Protein 7T8I (pdb70)

Sequence (127 aa):
AMSLGRLKEARQKAGYTQEAAEKLNIIGNNNLSNYERDYRDPDTDTLLKLSNLYNVSTDYLLGKAMSLGRLKEARQKAGYTQKEAAEKLNIGNNNLSNYERDYRRDPDTDTLLKLLSNLYNVSTDYLLGK

Radius of gyration: 15.21 Å; Cα contacts (8 Å, |Δi|>4): 151; chains: 2; bounding box: 37×39×21 Å

Structure (mmCIF, N/CA/C/O backbone):
data_7T8I
#
_entry.id   7T8I
#
_cell.length_a   54.033
_cell.length_b   48.340
_cell.length_c   64.460
_cell.angle_alpha   90.000
_cell.angle_beta   97.474
_cell.angle_gamma   90.000
#
_symmetry.space_group_name_H-M   'I 1 2 1'
#
loop_
_entity.id
_entity.type
_entity.pdbx_description
1 polymer 'Phage element (ICEBs1)transcriptional regulator (Xre family)'
2 polymer 'Phage element (ICEBs1)transcriptional regulator (Xre family)'
3 water water
#
loop_
_atom_site.group_PDB
_atom_site.id
_atom_site.type_symbol
_atom_site.label_atom_id
_atom_site.label_alt_id
_atom_site.label_comp_id
_atom_site.label_asym_id
_atom_site.label_entity_id
_atom_site.label_seq_id
_atom_site.pdbx_PDB_ins_code
_atom_site.Cartn_x
_atom_site.Cartn_y
_atom_site.Cartn_z
_atom_site.occupancy
_atom_site.B_iso_or_equiv
_atom_site.auth_seq_id
_atom_site.auth_comp_id
_atom_site.auth_asym_id
_atom_site.auth_atom_id
_atom_site.pdbx_PDB_model_num
ATOM 1 N N . ALA A 1 2 ? 15.43215 4.37401 10.81568 1.000 41.88449 0 ALA A N 1
ATOM 2 C CA . ALA A 1 2 ? 16.40595 3.34727 11.28423 1.000 26.44906 0 ALA A CA 1
ATOM 3 C C . ALA A 1 2 ? 15.73974 2.25739 12.14438 1.000 15.45349 0 ALA A C 1
ATOM 4 O O . ALA A 1 2 ? 16.32315 1.18519 12.33851 1.000 16.71633 0 ALA A O 1
ATOM 11 N N . MET A 1 3 ? 14.53982 2.53792 12.67107 1.000 16.33110 1 MET A N 1
ATOM 12 C CA . MET A 1 3 ? 13.65510 1.50826 13.20915 1.000 16.02774 1 MET A CA 1
ATOM 13 C C . MET A 1 3 ? 12.35668 1.45477 12.41146 1.000 11.14691 1 MET A C 1
ATOM 14 O O . MET A 1 3 ? 11.87627 2.46983 11.89058 1.000 11.13063 1 MET A O 1
ATOM 28 N N . SER A 1 4 ? 11.77878 0.26071 12.34519 1.000 11.57208 2 SER A N 1
ATOM 29 C CA . SER A 1 4 ? 10.71142 -0.02672 11.39726 1.000 13.00820 2 SER A CA 1
ATOM 30 C C . SER A 1 4 ? 9.87019 -1.19643 11.90720 1.000 2.86496 2 SER A C 1
ATOM 31 O O . SER A 1 4 ? 10.23219 -1.88312 12.84888 1.000 2.86332 2 SER A O 1
ATOM 39 N N . LEU A 1 5 ? 8.71328 -1.37450 11.26730 1.000 3.57916 3 LEU A N 1
ATOM 40 C CA . LEU A 1 5 ? 7.87859 -2.55579 11.45347 1.000 3.04754 3 LEU A CA 1
ATOM 41 C C . LEU A 1 5 ? 8.62057 -3.83739 11.07352 1.000 3.19389 3 LEU A C 1
ATOM 42 O O . LEU A 1 5 ? 8.54783 -4.84466 11.77460 1.000 3.25336 3 LEU A O 1
ATOM 58 N N . GLY A 1 6 ? 9.32810 -3.81986 9.95045 1.000 5.81460 4 GLY A N 1
ATOM 59 C CA . GLY A 1 6 ? 10.09067 -4.97586 9.52994 1.000 4.22778 4 GLY A CA 1
ATOM 60 C C . GLY A 1 6 ? 10.96580 -5.44281 10.68162 1.000 3.37221 4 GLY A C 1
ATOM 61 O O . GLY A 1 6 ? 11.00487 -6.62301 11.02168 1.000 4.31324 4 GLY A O 1
ATOM 89 N N . ARG A 1 8 ? 10.85628 -4.85982 13.89560 1.000 3.08485 6 ARG A N 1
ATOM 90 C CA . ARG A 1 8 ? 10.18522 -5.43390 15.06268 1.000 6.75997 6 ARG A CA 1
ATOM 91 C C . ARG A 1 8 ? 9.57877 -6.81727 14.78148 1.000 4.32645 6 ARG A C 1
ATOM 92 O O . ARG A 1 8 ? 9.52350 -7.63923 15.66401 1.000 3.30200 6 ARG A O 1
ATOM 113 N N . LEU A 1 9 ? 9.11452 -7.05967 13.56121 1.000 3.37318 7 LEU A N 1
ATOM 114 C CA . LEU A 1 9 ? 8.62353 -8.38396 13.21331 1.000 3.56303 7 LEU A CA 1
ATOM 115 C C . LEU A 1 9 ? 9.74014 -9.39585 13.29356 1.000 3.66375 7 LEU A C 1
ATOM 116 O O . LEU A 1 9 ? 9.54060 -10.50517 13.78804 1.000 3.77569 7 LEU A O 1
ATOM 132 N N . LYS A 1 10 ? 10.91723 -9.02911 12.76554 1.000 3.63865 8 LYS A N 1
ATOM 133 C CA . LYS A 1 10 ? 12.08120 -9.88795 12.87522 1.000 3.72648 8 LYS A CA 1
ATOM 134 C C . LYS A 1 10 ? 12.39372 -10.17836 14.32945 1.000 3.65638 8 LYS A C 1
ATOM 135 O O . LYS A 1 10 ? 12.47423 -11.34169 14.73786 1.000 3.96858 8 LYS A O 1
ATOM 154 N N . GLU A 1 11 ? 12.53692 -9.13073 15.13530 1.000 3.47049 9 GLU A N 1
ATOM 155 C CA . GLU A 1 11 ? 12.90384 -9.34563 16.52769 1.000 4.50466 9 GLU A CA 1
ATOM 156 C C . GLU A 1 11 ? 11.83138 -10.14073 17.26192 1.000 16.56646 9 GLU A C 1
ATOM 157 O O . GLU A 1 11 ? 12.14370 -11.01292 18.08071 1.000 3.52724 9 GLU A O 1
ATOM 169 N N . ALA A 1 12 ? 10.55511 -9.84001 17.00303 1.000 3.51552 10 ALA A N 1
ATOM 170 C CA . ALA A 1 12 ? 9.50141 -10.50340 17.74700 1.000 6.59745 10 ALA A CA 1
ATOM 171 C C . ALA A 1 12 ? 9.47010 -11.97607 17.38880 1.000 3.74601 10 ALA A C 1
ATOM 172 O O . ALA A 1 12 ? 9.31797 -12.82237 18.27114 1.000 9.62102 10 ALA A O 1
ATOM 179 N N . ARG A 1 13 ? 9.71912 -12.29810 16.10821 1.000 6.82546 11 ARG A N 1
ATOM 180 C CA . ARG A 1 13 ? 9.78932 -13.69820 15.66323 1.000 10.40193 11 ARG A CA 1
ATOM 181 C C . ARG A 1 13 ? 10.94689 -14.45648 16.29253 1.000 5.18070 11 ARG A C 1
ATOM 182 O O . ARG A 1 13 ? 10.81056 -15.62248 16.68236 1.000 4.27581 11 ARG A O 1
ATOM 203 N N . GLN A 1 14 ? 12.10996 -13.83430 16.32527 1.000 4.38801 12 GLN A N 1
ATOM 204 C CA . GLN A 1 14 ? 13.23868 -14.45705 16.99474 1.000 10.38366 12 GLN A CA 1
ATOM 205 C C . GLN A 1 14 ? 12.93917 -14.64986 18.46941 1.000 3.98198 12 GLN A C 1
ATOM 206 O O . GLN A 1 14 ? 13.20153 -15.71938 19.02070 1.000 5.49603 12 GLN A O 1
ATOM 220 N N . LYS A 1 15 ? 12.30528 -13.67291 19.10922 1.000 3.81869 13 LYS A N 1
ATOM 221 C CA . LYS A 1 15 ? 11.93646 -13.87427 20.50678 1.000 5.55992 13 LYS A CA 1
ATOM 222 C C . LYS A 1 15 ? 10.98785 -15.06006 20.66640 1.000 9.80011 13 LYS A C 1
ATOM 223 O O . LYS A 1 15 ? 10.99380 -15.71737 21.70365 1.000 4.00257 13 LYS A O 1
ATOM 242 N N . ALA A 1 16 ? 10.11952 -15.30840 19.68661 1.000 5.36383 14 ALA A N 1
ATOM 243 C CA . ALA A 1 16 ? 9.20783 -16.42878 19.82584 1.000 10.24504 14 ALA A CA 1
ATOM 244 C C . ALA A 1 16 ? 9.86953 -17.77785 19.55344 1.000 4.45852 14 ALA A C 1
ATOM 245 O O . ALA A 1 16 ? 9.30417 -18.81242 19.92169 1.000 8.71590 14 ALA A O 1
ATOM 252 N N . GLY A 1 17 ? 11.04616 -17.78566 18.93216 1.000 5.80137 15 GLY A N 1
ATOM 253 C CA . GLY A 1 17 ? 11.76979 -18.98414 18.62342 1.000 4.65528 15 GLY A CA 1
ATOM 254 C C . GLY A 1 17 ? 11.66416 -19.45167 17.19162 1.000 4.82641 15 GLY A C 1
ATOM 255 O O . GLY A 1 17 ? 12.39478 -20.37905 16.82047 1.000 10.52321 15 GLY A O 1
ATOM 259 N N . TYR A 1 18 ? 10.81668 -18.83388 16.36011 1.000 4.99845 16 TYR A N 1
ATOM 260 C CA . TYR A 1 18 ? 10.60740 -19.32164 14.99146 1.000 5.34660 16 TYR A CA 1
ATOM 261 C C . TYR A 1 18 ? 11.70009 -18.86562 14.03044 1.000 4.95579 16 TYR A C 1
ATOM 262 O O . TYR A 1 18 ? 12.14786 -17.72309 14.05959 1.000 4.76019 16 TYR A O 1
ATOM 280 N N . THR A 1 19 ? 12.07828 -19.75901 13.12240 1.000 6.21613 17 THR A N 1
ATOM 281 C CA . THR A 1 19 ? 12.81861 -19.34986 11.94059 1.000 7.56615 17 THR A CA 1
ATOM 282 C C . THR A 1 19 ? 11.88576 -18.65611 10.93860 1.000 8.80045 17 THR A C 1
ATOM 283 O O . THR A 1 19 ? 10.66820 -18.71529 11.04051 1.000 5.19108 17 THR A O 1
ATOM 294 N N . GLN A 1 20 ? 12.47445 -18.02942 9.93372 1.000 5.14922 18 GLN A N 1
ATOM 295 C CA . GLN A 1 20 ? 11.65062 -17.33566 8.94841 1.000 10.23710 18 GLN A CA 1
ATOM 296 C C . GLN A 1 20 ? 10.65827 -18.31660 8.27134 1.000 6.50747 18 GLN A C 1
ATOM 297 O O . GLN A 1 20 ? 9.47645 -18.01414 8.12614 1.000 5.35303 18 GLN A O 1
ATOM 335 N N . GLU A 1 22 ? 9.71847 -21.42762 9.29874 1.000 5.83742 20 GLU A N 1
ATOM 336 C CA . GLU A 1 22 ? 8.83025 -22.05932 10.23245 1.000 5.88914 20 GLU A CA 1
ATOM 337 C C . GLU A 1 22 ? 7.63022 -21.13140 10.36836 1.000 6.45098 20 GLU A C 1
ATOM 338 O O . GLU A 1 22 ? 6.50077 -21.55055 10.19385 1.000 9.43385 20 GLU A O 1
ATOM 350 N N . ALA A 1 23 ? 7.90493 -19.83638 10.58613 1.000 5.48274 21 ALA A N 1
ATOM 351 C CA . ALA A 1 23 ? 6.84047 -18.84561 10.76458 1.000 6.90911 21 ALA A CA 1
ATOM 352 C C . ALA A 1 23 ? 6.00472 -18.67828 9.50031 1.000 11.89752 21 ALA A C 1
ATOM 353 O O . ALA A 1 23 ? 4.76805 -18.60714 9.55541 1.000 10.72814 21 ALA A O 1
ATOM 360 N N . ALA A 1 24 ? 6.66512 -18.59528 8.35432 1.000 5.77508 22 ALA A N 1
ATOM 361 C CA . ALA A 1 24 ? 5.94416 -18.47497 7.09844 1.000 18.70211 22 ALA A CA 1
ATOM 362 C C . ALA A 1 24 ? 4.99009 -19.65501 6.92703 1.000 18.17622 22 ALA A C 1
ATOM 363 O O . ALA A 1 24 ? 3.81677 -19.47880 6.58234 1.000 17.66756 22 ALA A O 1
ATOM 370 N N . GLU A 1 25 ? 5.46930 -20.86425 7.20879 1.000 6.86751 23 GLU A N 1
ATOM 371 C CA . GLU A 1 25 ? 4.65454 -22.06081 7.01373 1.000 12.79810 23 GLU A CA 1
ATOM 372 C C . GLU A 1 25 ? 3.48308 -22.11376 7.98509 1.000 13.70924 23 GLU A C 1
ATOM 373 O O . GLU A 1 25 ? 2.37291 -22.49043 7.60324 1.000 28.54869 23 GLU A O 1
ATOM 385 N N . LYS A 1 26 ? 3.69855 -21.74137 9.24606 1.000 20.62333 24 LYS A N 1
ATOM 386 C CA . LYS A 1 26 ? 2.57673 -21.68787 10.17685 1.000 25.33700 24 LYS A CA 1
ATOM 387 C C . LYS A 1 26 ? 1.46103 -20.76219 9.68949 1.000 23.51437 24 LYS A C 1
ATOM 388 O O . LYS A 1 26 ? 0.27713 -21.03889 9.91345 1.000 20.56091 24 LYS A O 1
ATOM 407 N N . LEU A 1 27 ? 1.81204 -19.64717 9.05225 1.000 23.58323 25 LEU A N 1
ATOM 408 C CA . LEU A 1 27 ? 0.82986 -18.66786 8.61623 1.000 13.71628 25 LEU A CA 1
ATOM 409 C C . LEU A 1 27 ? 0.42339 -18.83697 7.16219 1.000 20.26178 25 LEU A C 1
ATOM 410 O O . LEU A 1 27 ? -0.40935 -18.07332 6.66327 1.000 22.94071 25 LEU A O 1
ATOM 426 N N . ASN A 1 28 ? 0.95214 -19.84644 6.49054 1.000 21.99296 26 ASN A N 1
ATOM 427 C CA . ASN A 1 28 ? 0.65986 -20.11052 5.08348 1.000 31.84946 26 ASN A CA 1
ATOM 428 C C . ASN A 1 28 ? 0.82912 -18.84070 4.25779 1.000 28.87752 26 ASN A C 1
ATOM 429 O O . ASN A 1 28 ? -0.05554 -18.42160 3.51232 1.000 31.38252 26 ASN A O 1
ATOM 440 N N . ILE A 1 29 ? 1.97493 -18.20538 4.43366 1.000 14.10763 27 ILE A N 1
ATOM 441 C CA A ILE A 1 29 ? 2.43456 -17.13753 3.56113 0.340 22.50705 27 ILE A CA 1
ATOM 442 C CA B ILE A 1 29 ? 2.41664 -17.15787 3.53368 0.660 22.54442 27 ILE A CA 1
ATOM 443 C C . ILE A 1 29 ? 3.78713 -17.56209 3.02366 1.000 19.11857 27 ILE A C 1
ATOM 444 O O . ILE A 1 29 ? 4.49333 -18.35884 3.64740 1.000 26.49017 27 ILE A O 1
ATOM 475 N N . GLY A 1 30 ? 4.13151 -17.06215 1.84921 1.000 28.13045 28 GLY A N 1
ATOM 476 C CA . GLY A 1 30 ? 5.39271 -17.44985 1.25649 1.000 26.32551 28 GLY A CA 1
ATOM 477 C C . GLY A 1 30 ? 6.56410 -16.97267 2.09091 1.000 30.89906 28 GLY A C 1
ATOM 478 O O . GLY A 1 30 ? 6.50853 -15.94468 2.77351 1.000 19.58590 28 GLY A O 1
ATOM 482 N N . ASN A 1 31 ? 7.64002 -17.74923 2.03986 1.000 33.82371 29 ASN A N 1
ATOM 483 C CA . ASN A 1 31 ? 8.83602 -17.39967 2.78920 1.000 29.54469 29 ASN A CA 1
ATOM 484 C C . ASN A 1 31 ? 9.40181 -16.07931 2.28137 1.000 22.04487 29 ASN A C 1
ATOM 485 O O . ASN A 1 31 ? 9.95556 -15.28444 3.05276 1.000 12.14383 29 ASN A O 1
ATOM 496 N N . ASN A 1 32 ? 9.30839 -15.86724 0.96332 1.000 25.38850 30 ASN A N 1
ATOM 497 C CA . ASN A 1 32 ? 9.72964 -14.62871 0.32518 1.000 14.21455 30 ASN A CA 1
ATOM 498 C C . ASN A 1 32 ? 8.86603 -13.46506 0.77017 1.000 13.63139 30 ASN A C 1
ATOM 499 O O . ASN A 1 32 ? 9.35637 -12.34372 0.93917 1.000 20.59301 30 ASN A O 1
ATOM 510 N N . ASN A 1 33 ? 7.57564 -13.71666 0.97171 1.000 14.80879 31 ASN A N 1
ATOM 511 C CA . ASN A 1 33 ? 6.67311 -12.66523 1.42854 1.000 12.88986 31 ASN A CA 1
ATOM 512 C C . ASN A 1 33 ? 7.03601 -12.20326 2.82975 1.000 4.98612 31 ASN A C 1
ATOM 513 O O . ASN A 1 33 ? 7.07234 -10.99806 3.10897 1.000 6.64876 31 ASN A O 1
ATOM 524 N N . LEU A 1 34 ? 7.30177 -13.14817 3.73921 1.000 5.03240 32 LEU A N 1
ATOM 525 C CA . LEU A 1 34 ? 7.68314 -12.76739 5.10030 1.000 4.83571 32 LEU A CA 1
ATOM 526 C C . LEU A 1 34 ? 9.02441 -12.05294 5.11450 1.000 4.71197 32 LEU A C 1
ATOM 527 O O . LEU A 1 34 ? 9.22250 -11.08360 5.87305 1.000 4.49948 32 LEU A O 1
ATOM 543 N N . SER A 1 35 ? 9.97408 -12.53582 4.30339 1.000 4.85441 33 SER A N 1
ATOM 544 C CA . SER A 1 35 ? 11.24732 -11.83179 4.18385 1.000 5.73682 33 SER A CA 1
ATOM 545 C C . SER A 1 35 ? 11.04781 -10.41130 3.67639 1.000 4.61178 33 SER A C 1
ATOM 546 O O . SER A 1 35 ? 11.68191 -9.49499 4.17507 1.000 4.43710 33 SER A O 1
ATOM 554 N N . ASN A 1 36 ? 10.18247 -10.21728 2.67449 1.000 4.69075 34 ASN A N 1
ATOM 555 C CA . ASN A 1 36 ? 9.88838 -8.87551 2.18152 1.000 6.09555 34 ASN A CA 1
ATOM 556 C C . ASN A 1 36 ? 9.28862 -7.99149 3.27406 1.000 4.33596 34 ASN A C 1
ATOM 557 O O . ASN A 1 36 ? 9.69804 -6.83005 3.42993 1.000 4.17294 34 ASN A O 1
ATOM 568 N N . TYR A 1 37 ? 8.38864 -8.53115 4.10718 1.000 4.33005 35 TYR A N 1
ATOM 569 C CA . TYR A 1 37 ? 7.88546 -7.70547 5.22156 1.000 4.12380 35 TYR A CA 1
ATOM 570 C C . TYR A 1 37 ? 9.00663 -7.35194 6.19891 1.000 7.29860 35 TYR A C 1
ATOM 571 O O . TYR A 1 37 ? 9.18286 -6.18225 6.56462 1.000 6.74316 35 TYR A O 1
ATOM 589 N N . GLU A 1 38 ? 9.77951 -8.35304 6.64915 1.000 4.05898 36 GLU A N 1
ATOM 590 C CA . GLU A 1 38 ? 10.78603 -8.04995 7.65496 1.000 4.50840 36 GLU A CA 1
ATOM 591 C C . GLU A 1 38 ? 11.78247 -7.00609 7.12386 1.000 9.59350 36 GLU A C 1
ATOM 592 O O . GLU A 1 38 ? 12.26084 -6.16474 7.88673 1.000 9.21479 36 GLU A O 1
ATOM 604 N N . ARG A 1 39 ? 11.98509 -6.95080 5.80878 1.000 8.90373 37 ARG A N 1
ATOM 605 C CA . ARG A 1 39 ? 12.95719 -6.05363 5.18160 1.000 5.69448 37 ARG A CA 1
ATOM 606 C C . ARG A 1 39 ? 12.36179 -4.70022 4.77975 1.000 5.33973 37 ARG A C 1
ATOM 607 O O . ARG A 1 39 ? 13.06702 -3.85021 4.21169 1.000 5.98481 37 ARG A O 1
ATOM 628 N N . ASP A 1 40 ? 11.09892 -4.48615 5.08239 1.000 3.73980 38 ASP A N 1
ATOM 629 C CA . ASP A 1 40 ? 10.38282 -3.25592 4.76779 1.000 3.63524 38 ASP A CA 1
ATOM 630 C C . ASP A 1 40 ? 10.27377 -3.06073 3.26184 1.000 8.01140 38 ASP A C 1
ATOM 631 O O . ASP A 1 40 ? 10.17124 -1.93090 2.78791 1.000 9.58671 38 ASP A O 1
ATOM 640 N N . TYR A 1 41 ? 10.27379 -4.15228 2.49876 1.000 3.95153 39 TYR A N 1
ATOM 641 C CA . TYR A 1 41 ? 10.03401 -4.02821 1.05477 1.000 10.52710 39 TYR A CA 1
ATOM 642 C C . TYR A 1 41 ? 8.54223 -3.99410 0.72974 1.000 4.53383 39 TYR A C 1
ATOM 643 O O . TYR A 1 41 ? 8.13247 -3.38482 -0.26573 1.000 4.14939 39 TYR A O 1
ATOM 661 N N . ARG A 1 42 ? 7.72054 -4.61197 1.57443 1.000 7.81525 40 ARG A N 1
ATOM 662 C CA . ARG A 1 42 ? 6.28076 -4.64842 1.39899 1.000 6.44053 40 ARG A CA 1
ATOM 663 C C . ARG A 1 42 ? 5.59037 -4.51178 2.75305 1.000 5.79347 40 ARG A C 1
ATOM 664 O O . ARG A 1 42 ? 6.03255 -5.09689 3.74501 1.000 10.68465 40 ARG A O 1
ATOM 685 N N . ASP A 1 43 ? 4.50255 -3.73153 2.76059 1.000 4.59665 41 ASP A N 1
ATOM 686 C CA . ASP A 1 43 ? 3.63961 -3.48124 3.93187 1.000 19.74871 41 ASP A CA 1
ATOM 687 C C . ASP A 1 43 ? 2.66373 -4.63202 4.13363 1.000 6.58247 41 ASP A C 1
ATOM 688 O O . ASP A 1 43 ? 1.85970 -4.90105 3.23096 1.000 9.85785 41 ASP A O 1
ATOM 697 N N . PRO A 1 44 ? 2.67095 -5.31575 5.28019 1.000 7.28454 42 PRO A N 1
ATOM 698 C CA . PRO A 1 44 ? 1.64814 -6.36008 5.52553 1.000 9.13431 42 PRO A CA 1
ATOM 699 C C . PRO A 1 44 ? 0.22680 -5.81226 5.49576 1.000 10.40414 42 PRO A C 1
ATOM 700 O O . PRO A 1 44 ? -0.05693 -4.73793 6.03143 1.000 4.88348 42 PRO A O 1
ATOM 711 N N . ASP A 1 45 ? -0.68947 -6.56732 4.89747 1.000 5.62749 43 ASP A N 1
ATOM 712 C CA . ASP A 1 45 ? -2.06898 -6.13243 5.03248 1.000 6.38091 43 ASP A CA 1
ATOM 713 C C . ASP A 1 4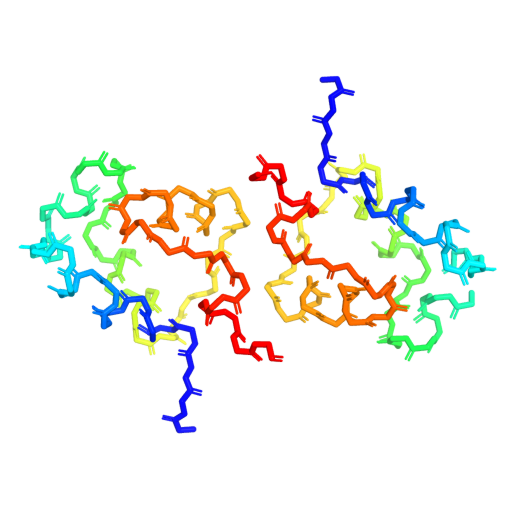5 ? -2.50352 -6.38097 6.47197 1.000 5.87439 43 ASP A C 1
ATOM 714 O O . ASP A 1 45 ? -1.91859 -7.21090 7.17560 1.000 6.78120 43 ASP A O 1
ATOM 723 N N . THR A 1 46 ? -3.53266 -5.63979 6.91219 1.000 4.41601 44 THR A N 1
ATOM 724 C CA . THR A 1 46 ? -3.85727 -5.59560 8.33064 1.000 5.60809 44 THR A CA 1
ATOM 725 C C . THR A 1 46 ? -4.17314 -6.98524 8.87721 1.000 4.12956 44 THR A C 1
ATOM 726 O O . THR A 1 46 ? -3.86557 -7.25860 10.03863 1.000 4.07551 44 THR A O 1
ATOM 737 N N . ASP A 1 47 ? -4.72328 -7.87053 8.02869 1.000 4.33183 45 ASP A N 1
ATOM 738 C CA . ASP A 1 47 ? -5.01803 -9.27553 8.37539 1.000 7.57298 45 ASP A CA 1
ATOM 739 C C . ASP A 1 47 ? -3.75778 -10.05576 8.73167 1.000 8.45589 45 ASP A C 1
ATOM 740 O O . ASP A 1 47 ? -3.69400 -10.76440 9.75902 1.000 4.56524 45 ASP A O 1
ATOM 749 N N . THR A 1 48 ? -2.75455 -9.95396 7.85001 1.000 4.99056 46 THR A N 1
ATOM 750 C CA . THR A 1 48 ? -1.46757 -10.59086 8.06171 1.000 4.54581 46 THR A CA 1
ATOM 751 C C . THR A 1 48 ? -0.77733 -10.01304 9.30129 1.000 4.34370 46 THR A C 1
ATOM 752 O O . THR A 1 48 ? -0.19888 -10.75928 10.08875 1.000 6.24335 46 THR A O 1
ATOM 763 N N . LEU A 1 49 ? -0.86275 -8.69198 9.50286 1.000 5.84398 47 LEU A N 1
ATOM 764 C CA . LEU A 1 49 ? -0.26726 -8.03482 10.66587 1.000 3.96295 47 LEU A CA 1
ATOM 765 C C . LEU A 1 49 ? -0.82220 -8.58795 11.96510 1.000 6.46880 47 LEU A C 1
ATOM 766 O O . LEU A 1 49 ? -0.07449 -8.80437 12.93281 1.000 8.29912 47 LEU A O 1
ATOM 782 N N . LEU A 1 50 ? -2.15468 -8.75542 12.03542 1.000 6.58810 48 LEU A N 1
ATOM 783 C CA . LEU A 1 50 ? -2.75604 -9.35763 13.22811 1.000 4.10910 48 LEU A CA 1
ATOM 784 C C . LEU A 1 50 ? -2.34061 -10.82464 13.41516 1.000 4.27877 48 LEU A C 1
ATOM 785 O O . LEU A 1 50 ? -2.08020 -11.26774 14.54316 1.000 4.26646 48 LEU A O 1
ATOM 801 N N . LYS A 1 51 ? -2.31395 -11.60719 12.33933 1.000 4.45113 49 LYS A N 1
ATOM 802 C CA . LYS A 1 51 ? -1.88181 -13.00502 12.45710 1.000 4.71907 49 LYS A CA 1
ATOM 803 C C . LYS A 1 51 ? -0.45116 -13.10981 12.97511 1.000 5.01260 49 LYS A C 1
ATOM 804 O O . LYS A 1 51 ? -0.14313 -13.93253 13.85217 1.000 4.59373 49 LYS A O 1
ATOM 823 N N . LEU A 1 52 ? 0.45144 -12.28548 12.44228 1.000 5.32751 50 LEU A N 1
ATOM 824 C CA . LEU A 1 52 ? 1.83100 -12.34731 12.91739 1.000 4.73372 50 LEU A CA 1
ATOM 825 C C . LEU A 1 52 ? 1.92401 -11.89139 14.36751 1.000 4.58609 50 LEU A C 1
ATOM 826 O O . LEU A 1 52 ? 2.64058 -12.49759 15.17936 1.000 9.55372 50 LEU A O 1
ATOM 842 N N . SER A 1 53 ? 1.20106 -10.83780 14.73658 1.000 4.43040 51 SER A N 1
ATOM 843 C CA . SER A 1 53 ? 1.24596 -10.42952 16.14293 1.000 7.66891 51 SER A CA 1
ATOM 844 C C . SER A 1 53 ? 0.74044 -11.56572 17.02862 1.000 4.03383 51 SER A C 1
ATOM 845 O O . SER A 1 53 ? 1.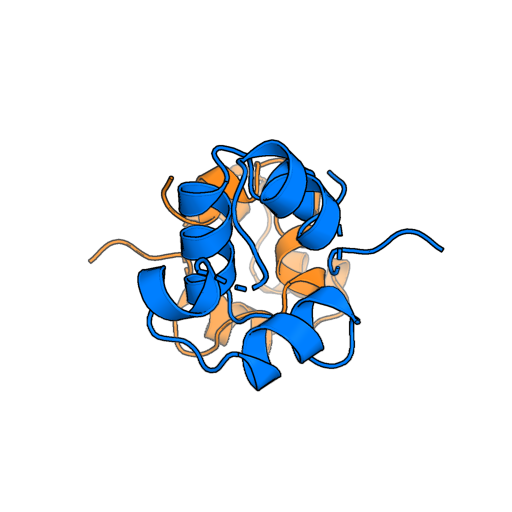19840 -11.75213 18.15896 1.000 3.98430 51 SER A O 1
ATOM 853 N N . ASN A 1 54 ? -0.24305 -12.30846 16.54317 1.000 4.25150 52 ASN A N 1
ATOM 854 C CA . ASN A 1 54 ? -0.72835 -13.47667 17.27613 1.000 8.41822 52 ASN A CA 1
ATOM 855 C C . ASN A 1 54 ? 0.34849 -14.54958 17.36941 1.000 5.90467 52 ASN A C 1
ATOM 856 O O . ASN A 1 54 ? 0.54424 -15.15182 18.42787 1.000 4.50404 52 ASN A O 1
ATOM 867 N N . LEU A 1 55 ? 1.09214 -14.77206 16.28109 1.000 13.72552 53 LEU A N 1
ATOM 868 C CA . LEU A 1 55 ? 2.05734 -15.87449 16.28950 1.000 4.64590 53 LEU A CA 1
ATOM 869 C C . LEU A 1 55 ? 3.22954 -15.57158 17.18357 1.000 6.24602 53 LEU A C 1
ATOM 870 O O . LEU A 1 55 ? 3.83416 -16.49845 17.72934 1.000 6.93228 53 LEU A O 1
ATOM 886 N N . TYR A 1 56 ? 3.60327 -14.30239 17.30506 1.000 6.99225 54 TYR A N 1
ATOM 887 C CA . TYR A 1 56 ? 4.72087 -13.91973 18.15665 1.000 4.73555 54 TYR A CA 1
ATOM 888 C C . TYR A 1 56 ? 4.34138 -13.51568 19.56791 1.000 10.98045 54 TYR A C 1
ATOM 889 O O . TYR A 1 56 ? 5.24421 -13.26480 20.37413 1.000 10.92350 54 TYR A O 1
ATOM 907 N N . ASN A 1 57 ? 3.05806 -13.45798 19.90075 1.000 4.05689 55 ASN A N 1
ATOM 908 C CA . ASN A 1 57 ? 2.62537 -13.05431 21.23287 1.000 3.96748 55 ASN A CA 1
ATOM 909 C C . ASN A 1 57 ? 2.93867 -11.59188 21.57250 1.000 5.99586 55 ASN A C 1
ATOM 910 O O . ASN A 1 57 ? 3.27856 -11.28418 22.71322 1.000 4.10842 55 ASN A O 1
ATOM 921 N N . VAL A 1 58 ? 2.80041 -10.67505 20.60395 1.000 10.64306 56 VAL A N 1
ATOM 922 C CA . VAL A 1 58 ? 3.06849 -9.25839 20.81011 1.000 3.45853 56 VAL A CA 1
ATOM 923 C C . VAL A 1 58 ? 1.87515 -8.44242 20.33047 1.000 3.43182 56 VAL A C 1
ATOM 924 O O . VAL A 1 58 ? 1.07854 -8.87941 19.50111 1.000 6.67010 56 VAL A O 1
ATOM 937 N N . SER A 1 59 ? 1.82476 -7.20617 20.79400 1.000 3.46542 57 SER A N 1
ATOM 938 C CA . SER A 1 59 ? 0.78399 -6.26134 20.41206 1.000 10.23437 57 SER A CA 1
ATOM 939 C C . SER A 1 59 ? 1.04830 -5.64374 19.04214 1.000 3.19151 57 SER A C 1
ATOM 940 O O . SER A 1 59 ? 2.18743 -5.39879 18.64862 1.000 3.12757 57 SER A O 1
ATOM 948 N N . THR A 1 60 ? -0.01575 -5.40078 18.29850 1.000 3.24379 58 THR A N 1
ATOM 949 C CA . THR A 1 60 ? 0.17443 -4.74009 16.99922 1.000 5.11153 58 THR A CA 1
ATOM 950 C C . THR A 1 60 ? 0.67571 -3.30301 17.18717 1.000 5.36346 58 THR A C 1
ATOM 951 O O . THR A 1 60 ? 1.52265 -2.82182 16.42142 1.000 2.97583 58 THR A O 1
ATOM 962 N N . ASP A 1 61 ? 0.20803 -2.65785 18.26061 1.000 8.27793 59 ASP A N 1
ATOM 963 C CA . ASP A 1 61 ? 0.78367 -1.41399 18.76924 1.000 11.29730 59 ASP A CA 1
ATOM 964 C C . ASP A 1 61 ? 2.29248 -1.48797 18.92554 1.000 2.71704 59 ASP A C 1
ATOM 965 O O . ASP A 1 61 ? 2.98865 -0.51817 18.63595 1.000 3.73798 59 ASP A O 1
ATOM 974 N N . TYR A 1 62 ? 2.80576 -2.61804 19.43105 1.000 9.69508 60 TYR A N 1
ATOM 975 C CA . TYR A 1 62 ? 4.24782 -2.77996 19.57554 1.000 2.74095 60 TYR A CA 1
ATOM 976 C C . TYR A 1 62 ? 4.91067 -2.78798 18.21496 1.000 2.77224 60 TYR A C 1
ATOM 977 O O . TYR A 1 62 ? 5.86127 -2.03711 17.94832 1.000 2.68334 60 TYR A O 1
ATOM 995 N N . LEU A 1 63 ? 4.41721 -3.64077 17.32718 1.000 3.58837 61 LEU A N 1
ATOM 996 C CA . LEU A 1 63 ? 5.07357 -3.76450 16.04589 1.000 2.96381 61 LEU A CA 1
ATOM 997 C C . LEU A 1 63 ? 5.04444 -2.43960 15.31092 1.000 3.07488 61 LEU A C 1
ATOM 998 O O . LEU A 1 63 ? 5.93255 -2.14913 14.51108 1.000 8.25922 61 LEU A O 1
ATOM 1014 N N . LEU A 1 64 ? 4.02231 -1.64757 15.54486 1.000 9.70409 62 LEU A N 1
ATOM 1015 C CA . LEU A 1 64 ? 3.85327 -0.42121 14.79099 1.000 2.74017 62 LEU A CA 1
ATOM 1016 C C . LEU A 1 64 ? 4.67397 0.72260 15.33948 1.000 6.70459 62 LEU A C 1
ATOM 1017 O O . LEU A 1 64 ? 4.82545 1.73698 14.64466 1.000 3.08870 62 LEU A O 1
ATOM 1033 N N . GLY A 1 65 ? 5.20838 0.58156 16.54638 1.000 3.60159 63 GLY A N 1
ATOM 1034 C CA . GLY A 1 65 ? 5.91373 1.68354 17.16087 1.000 4.89341 63 GLY A CA 1
ATOM 1035 C C . GLY A 1 65 ? 4.99827 2.67192 17.84524 1.000 8.43530 63 GLY A C 1
ATOM 1036 O O . GLY A 1 65 ? 5.19448 3.88825 17.73120 1.000 7.17712 63 GLY A O 1
ATOM 1040 N N . LYS A 1 66 ? 3.96149 2.16782 18.50894 1.000 14.76829 64 LYS A N 1
ATOM 1041 C CA . LYS A 1 66 ? 3.16820 2.94826 19.42752 1.000 22.02821 64 LYS A CA 1
ATOM 1042 C C . LYS A 1 66 ? 3.77028 2.70513 20.80832 1.000 23.58259 64 LYS A C 1
ATOM 1043 O O . LYS A 1 66 ? 4.73894 1.92896 20.94157 1.000 23.75902 64 LYS A O 1
ATOM 1062 N N . ALA B 2 2 ? -19.47829 -9.57630 10.66605 1.000 48.37971 0 ALA B N 1
ATOM 1063 C CA . ALA B 2 2 ? -20.46013 -8.54134 11.09673 1.000 20.67769 0 ALA B CA 1
ATOM 1064 C C . ALA B 2 2 ? -19.82598 -7.46515 11.99092 1.000 12.69509 0 ALA B C 1
ATOM 1065 O O . ALA B 2 2 ? -20.40260 -6.40605 12.15256 1.000 14.95076 0 ALA B O 1
ATOM 1072 N N . MET B 2 3 ? -18.66566 -7.73169 12.58903 1.000 8.48522 1 MET B N 1
ATOM 1073 C CA . MET B 2 3 ? -17.83716 -6.67707 13.15930 1.000 11.17092 1 MET B CA 1
ATOM 1074 C C . MET B 2 3 ? -16.53589 -6.61348 12.36776 1.000 7.52181 1 MET B C 1
ATOM 1075 O O . MET B 2 3 ? -16.11012 -7.60685 11.76369 1.000 5.77369 1 MET B O 1
ATOM 1089 N N . SER B 2 4 ? -15.94793 -5.41721 12.29980 1.000 9.95709 2 SER B N 1
ATOM 1090 C CA . SER B 2 4 ? -14.87592 -5.18487 11.33717 1.000 13.18860 2 SER B CA 1
ATOM 1091 C C . SER B 2 4 ? -14.02871 -4.00475 11.79085 1.000 4.72058 2 SER B C 1
ATOM 1092 O O . SER B 2 4 ? -14.43286 -3.22312 12.64191 1.000 4.80179 2 SER B O 1
ATOM 1100 N N . LEU B 2 5 ? -12.85046 -3.86962 11.16186 1.000 4.73714 3 LEU B N 1
ATOM 1101 C CA . LEU B 2 5 ? -12.00161 -2.71205 11.39981 1.000 4.85946 3 LEU B CA 1
ATOM 1102 C C . LEU B 2 5 ? -12.72662 -1.41390 11.06067 1.000 4.97435 3 LEU B C 1
ATOM 1103 O O . LEU B 2 5 ? -12.65732 -0.45065 11.81690 1.000 5.07833 3 LEU B O 1
ATOM 1119 N N . GLY B 2 6 ? -13.40760 -1.36792 9.91449 1.000 4.96020 4 GLY B N 1
ATOM 1120 C CA . GLY B 2 6 ? -14.17781 -0.21336 9.50210 1.000 5.06414 4 GLY B CA 1
ATOM 1121 C C . GLY B 2 6 ? -15.18571 0.27120 10.53017 1.000 6.38743 4 GLY B C 1
ATOM 1122 O O . GLY B 2 6 ? -15.38715 1.47908 10.74302 1.000 5.24081 4 GLY B O 1
ATOM 1150 N N . ARG B 2 8 ? -15.09470 -0.37803 13.84020 1.000 5.08943 6 ARG B N 1
ATOM 1151 C CA . ARG B 2 8 ? -14.41170 0.16322 14.99199 1.000 5.16122 6 ARG B CA 1
ATOM 1152 C C . ARG B 2 8 ? -13.78230 1.53016 14.63394 1.000 8.12824 6 ARG B C 1
ATOM 1153 O O . ARG B 2 8 ? -13.68205 2.37802 15.49221 1.000 5.39673 6 ARG B O 1
ATOM 1174 N N . LEU B 2 9 ? -13.34832 1.75142 13.39138 1.000 5.31142 7 LEU B N 1
ATOM 1175 C CA . LEU B 2 9 ? -12.83562 3.07517 13.04739 1.000 5.44909 7 LEU B CA 1
ATOM 1176 C C . LEU B 2 9 ? -13.94771 4.10512 13.13257 1.000 5.54962 7 LEU B C 1
ATOM 1177 O O . LEU B 2 9 ? -13.79235 5.15022 13.76627 1.000 5.66885 7 LEU B O 1
ATOM 1193 N N . LYS B 2 10 ? -15.10639 3.80007 12.54556 1.000 7.51625 8 LYS B N 1
ATOM 1194 C CA . LYS B 2 10 ? -16.25324 4.68971 12.72607 1.000 13.03852 8 LYS B CA 1
ATOM 1195 C C . LYS B 2 10 ? -16.52498 4.93163 14.20878 1.000 5.63732 8 LYS B C 1
ATOM 1196 O O . LYS B 2 10 ? -16.57856 6.07488 14.66521 1.000 9.82285 8 LYS B O 1
ATOM 1215 N N . GLU B 2 11 ? -16.67044 3.86528 14.98021 1.000 5.53234 9 GLU B N 1
ATOM 1216 C CA . GLU B 2 11 ? -17.05304 4.01816 16.38100 1.000 12.23263 9 GLU B CA 1
ATOM 1217 C C . GLU B 2 11 ? -16.00305 4.80753 17.17522 1.000 14.65955 9 GLU B C 1
ATOM 1218 O O . GLU B 2 11 ? -16.35635 5.65027 18.01529 1.000 5.76019 9 GLU B O 1
ATOM 1230 N N . ALA B 2 12 ? -14.71201 4.56140 16.91943 1.000 5.63569 10 ALA B N 1
ATOM 1231 C CA . ALA B 2 12 ? -13.66148 5.26330 17.63342 1.000 5.72420 10 ALA B CA 1
ATOM 1232 C C . ALA B 2 12 ? -13.66338 6.74555 17.27406 1.000 8.30681 10 ALA B C 1
ATOM 1233 O O . ALA B 2 12 ? -13.52453 7.59690 18.15672 1.000 5.98395 10 ALA B O 1
ATOM 1240 N N . ARG B 2 13 ? -13.88372 7.07220 15.97929 1.000 15.28101 11 ARG B N 1
ATOM 1241 C CA . ARG B 2 13 ? -13.99170 8.46969 15.53096 1.000 6.48040 11 ARG B CA 1
ATOM 1242 C C . ARG B 2 13 ? -15.16668 9.16713 16.18516 1.000 6.12992 11 ARG B C 1
ATOM 1243 O O . ARG B 2 13 ? -15.05848 10.31874 16.60636 1.000 6.26577 11 ARG B O 1
ATOM 1264 N N . GLN B 2 14 ? -16.30163 8.47540 16.26948 1.000 6.05001 12 GLN B N 1
ATOM 1265 C CA . GLN B 2 14 ? -17.46015 9.03963 16.93892 1.000 6.12024 12 GLN B CA 1
ATOM 1266 C C . GLN B 2 14 ? -17.14928 9.27339 18.39808 1.000 6.16387 12 GLN B C 1
ATOM 1267 O O . GLN B 2 14 ? -17.40334 10.35980 18.91092 1.000 9.54956 12 GLN B O 1
ATOM 1281 N N . LYS B 2 15 ? -16.46472 8.34031 19.05004 1.000 6.06732 13 LYS B N 1
ATOM 1282 C CA . LYS B 2 15 ? -16.09775 8.59008 20.44130 1.000 6.11260 13 LYS B CA 1
ATOM 1283 C C . LYS B 2 15 ? -15.20013 9.80770 20.57557 1.000 7.22770 13 LYS B C 1
ATOM 1284 O O . LYS B 2 15 ? -15.32941 10.55511 21.54304 1.000 6.34841 13 LYS B O 1
ATOM 1303 N N . ALA B 2 16 ? -14.28008 10.03087 19.61333 1.000 13.44326 14 ALA B N 1
ATOM 1304 C CA . ALA B 2 16 ? -13.35036 11.16300 19.71133 1.000 15.92251 14 ALA B CA 1
ATOM 1305 C C . ALA B 2 16 ? -14.01302 12.50430 19.38846 1.000 11.98338 14 ALA B C 1
ATOM 1306 O O . ALA B 2 16 ? -13.44861 13.55827 19.69285 1.000 10.19159 14 ALA B O 1
ATOM 1313 N N . GLY B 2 17 ? -15.18382 12.48644 18.77421 1.000 15.45041 15 GLY B N 1
ATOM 1314 C CA . GLY B 2 17 ? -15.93526 13.67623 18.51422 1.000 6.67649 15 GLY B CA 1
ATOM 1315 C C . GLY B 2 17 ? -15.88218 14.17119 17.10239 1.000 9.48793 15 GLY B C 1
ATOM 1316 O O . GLY B 2 17 ? -16.62972 15.11208 16.78284 1.000 11.22097 15 GLY B O 1
ATOM 1320 N N . TYR B 2 18 ? -15.05194 13.57171 16.24344 1.000 6.64237 16 TYR B N 1
ATOM 1321 C CA . TYR B 2 18 ? -14.88464 14.06742 14.88100 1.000 7.80047 16 TYR B CA 1
ATOM 1322 C C . TYR B 2 18 ? -15.98991 13.59373 13.96232 1.000 6.62048 16 TYR B C 1
ATOM 1323 O O . TYR B 2 18 ? -16.39443 12.43943 14.02201 1.000 6.48275 16 TYR B O 1
ATOM 1341 N N . THR B 2 19 ? -16.39966 14.48672 13.04133 1.000 13.10542 17 THR B N 1
ATOM 1342 C CA . THR B 2 19 ? -17.06865 14.09665 11.81600 1.000 6.65944 17 THR B CA 1
ATOM 1343 C C . THR B 2 19 ? -16.06794 13.46183 10.86075 1.000 8.16501 17 THR B C 1
ATOM 1344 O O . THR B 2 19 ? -14.85030 13.54195 11.05567 1.000 6.59277 17 THR B O 1
ATOM 1355 N N . GLN B 2 20 ? -16.59527 12.84299 9.79927 1.000 6.49174 18 GLN B N 1
ATOM 1356 C CA . GLN B 2 20 ? -15.72272 12.18624 8.83245 1.000 9.34656 18 GLN B CA 1
ATOM 1357 C C . GLN B 2 20 ? -14.77316 13.18519 8.19186 1.000 7.03542 18 GLN B C 1
ATOM 1358 O O . GLN B 2 20 ? -13.56102 12.97021 8.13070 1.000 7.06969 18 GLN B O 1
ATOM 1372 N N . LYS B 2 21 ? -15.31323 14.28387 7.69585 1.000 10.32248 19 LYS B N 1
ATOM 1373 C CA . LYS B 2 21 ? -14.48432 15.24652 6.98766 1.000 19.12260 19 LYS B CA 1
ATOM 1374 C C . LYS B 2 21 ? -13.54369 15.93814 7.95630 1.000 12.69636 19 LYS B C 1
ATOM 1375 O O . LYS B 2 21 ? -12.40979 16.27623 7.59247 1.000 9.75639 19 LYS B O 1
ATOM 1394 N N . GLU B 2 22 ? -13.96452 16.08792 9.20945 1.000 8.95531 20 GLU B N 1
ATOM 1395 C CA . GLU B 2 22 ? -13.07641 16.66106 10.20298 1.000 6.97946 20 GLU B CA 1
ATOM 1396 C C . GLU B 2 22 ? -11.85528 15.76794 10.37830 1.000 8.60561 20 GLU B C 1
ATOM 1397 O O . GLU B 2 22 ? -10.71275 16.24176 10.35744 1.000 10.17002 20 GLU B O 1
ATOM 1409 N N . ALA B 2 23 ? -12.08564 14.45603 10.50441 1.000 8.38620 21 ALA B N 1
ATOM 1410 C CA . ALA B 2 23 ? -10.99598 13.49621 10.68768 1.000 6.61505 21 ALA B CA 1
ATOM 1411 C C . ALA B 2 23 ? -10.11121 13.39186 9.45886 1.000 6.60484 21 ALA B C 1
ATOM 1412 O O . ALA B 2 23 ? -8.88030 13.31430 9.56928 1.000 6.61297 21 ALA B O 1
ATOM 1419 N N . ALA B 2 24 ? -10.73361 13.30739 8.28118 1.000 8.43536 22 ALA B N 1
ATOM 1420 C CA . ALA B 2 24 ? -9.97977 13.20762 7.04146 1.000 8.23540 22 ALA B CA 1
ATOM 1421 C C . ALA B 2 24 ? -9.10436 14.43109 6.83127 1.000 12.67771 22 ALA B C 1
ATOM 1422 O O . ALA B 2 24 ? -7.91114 14.31234 6.52623 1.000 23.04376 22 ALA B O 1
ATOM 1429 N N . GLU B 2 25 ? -9.66557 15.62193 7.01517 1.000 7.05804 23 GLU B N 1
ATOM 1430 C CA . GLU B 2 25 ? -8.87366 16.82824 6.80699 1.000 8.95974 23 GLU B CA 1
ATOM 1431 C C . GLU B 2 25 ? -7.72764 16.91656 7.80383 1.000 16.41186 23 GLU B C 1
ATOM 1432 O O . GLU B 2 25 ? -6.59734 17.23850 7.43015 1.000 24.61967 23 GLU B O 1
ATOM 1444 N N . LYS B 2 26 ? -7.98584 16.59836 9.07540 1.000 12.72732 24 LYS B N 1
ATOM 1445 C CA . LYS B 2 26 ? -6.89018 16.55491 10.03056 1.000 15.58318 24 LYS B CA 1
ATOM 1446 C C . LYS B 2 26 ? -5.81912 15.53215 9.64560 1.000 12.35158 24 LYS B C 1
ATOM 1447 O O . LYS B 2 26 ? -4.63777 15.73459 9.94245 1.000 15.30570 24 LYS B O 1
ATOM 1466 N N . LEU B 2 27 ? -6.19952 14.41561 9.02866 1.000 22.05946 25 LEU B N 1
ATOM 1467 C CA . LEU B 2 27 ? -5.22252 13.41428 8.63132 1.000 6.68372 25 LEU B CA 1
ATOM 1468 C C . LEU B 2 27 ? -4.74562 13.60983 7.20716 1.000 22.40235 25 LEU B C 1
ATOM 1469 O O . LEU B 2 27 ? -3.90473 12.83664 6.74077 1.000 26.72329 25 LEU B O 1
ATOM 1485 N N . ASN B 2 28 ? -5.20881 14.66681 6.53862 1.000 27.01546 26 ASN B N 1
ATOM 1486 C CA . ASN B 2 28 ? -4.82214 14.97024 5.16016 1.000 29.60817 26 ASN B CA 1
ATOM 1487 C C . ASN B 2 28 ? -5.01812 13.75049 4.26727 1.000 29.39186 26 ASN B C 1
ATOM 1488 O O . ASN B 2 28 ? -4.19047 13.41690 3.41567 1.000 32.40336 26 ASN B O 1
ATOM 1499 N N . ILE B 2 29 ? -6.14355 13.08943 4.45714 1.000 16.12555 27 ILE B N 1
ATOM 1500 C CA . ILE B 2 29 ? -6.60968 12.04406 3.56737 1.000 15.06161 27 ILE B CA 1
ATOM 1501 C C . ILE B 2 29 ? -7.93298 12.48920 2.96269 1.000 14.67342 27 ILE B C 1
ATOM 1502 O O . ILE B 2 29 ? -8.74439 13.12766 3.63971 1.000 40.06788 27 ILE B O 1
ATOM 1518 N N . GLY B 2 30 ? -8.15539 12.14719 1.69671 1.000 19.29462 28 GLY B N 1
ATOM 1519 C CA . GLY B 2 30 ? -9.40713 12.51150 1.05090 1.000 36.21071 28 GLY B CA 1
ATOM 1520 C C . GLY B 2 30 ? -10.60899 11.94727 1.78905 1.000 36.55846 28 GLY B C 1
ATOM 1521 O O . GLY B 2 30 ? -10.54498 10.90205 2.43946 1.000 18.82240 28 GLY B O 1
ATOM 1525 N N . ASN B 2 31 ? -11.73662 12.64829 1.69208 1.000 25.54735 29 ASN B N 1
ATOM 1526 C CA . ASN B 2 31 ? -12.89994 12.20235 2.45733 1.000 24.64931 29 ASN B CA 1
ATOM 1527 C C . ASN B 2 31 ? -13.38119 10.82464 2.00784 1.000 28.55205 29 ASN B C 1
ATOM 1528 O O . ASN B 2 31 ? -13.77613 9.99038 2.83534 1.000 19.81956 29 ASN B O 1
ATOM 1539 N N . ASN B 2 32 ? -13.35579 10.56588 0.69978 1.000 36.13472 30 ASN B N 1
ATOM 1540 C CA . ASN B 2 32 ? -13.82971 9.28216 0.19550 1.000 43.63520 30 ASN B CA 1
ATOM 1541 C C . ASN B 2 32 ? -12.97848 8.13081 0.71371 1.000 28.45397 30 ASN B C 1
ATOM 1542 O O . ASN B 2 32 ? -13.49237 7.02983 0.91301 1.000 23.04479 30 ASN B O 1
ATOM 1553 N N . ASN B 2 33 ? -11.68212 8.35683 0.93021 1.000 23.86967 31 ASN B N 1
ATOM 1554 C CA . ASN B 2 33 ? -10.82285 7.29946 1.45841 1.000 25.45931 31 ASN B CA 1
ATOM 1555 C C . ASN B 2 33 ? -11.21504 6.89323 2.87586 1.000 13.87275 31 ASN B C 1
ATOM 1556 O O . ASN B 2 33 ? -11.28601 5.70379 3.18890 1.000 6.27635 31 ASN B O 1
ATOM 1567 N N . LEU B 2 34 ? -11.46876 7.86254 3.75413 1.000 8.23117 32 LEU B N 1
ATOM 1568 C CA . LEU B 2 34 ? -11.89249 7.50244 5.09778 1.000 6.55171 32 LEU B CA 1
ATOM 1569 C C . LEU B 2 34 ? -13.24632 6.81298 5.06306 1.000 9.54908 32 LEU B C 1
ATOM 1570 O O . LEU B 2 34 ? -13.49875 5.86711 5.82129 1.000 5.67729 32 LEU B O 1
ATOM 1586 N N . SER B 2 35 ? -14.12988 7.27684 4.17522 1.000 13.45307 33 SER B N 1
ATOM 1587 C CA . SER B 2 35 ? -15.41963 6.62220 4.01025 1.000 10.98239 33 SER B CA 1
ATOM 1588 C C . SER B 2 35 ? -15.23261 5.17366 3.57358 1.000 5.56886 33 SER B C 1
ATOM 1589 O O . SER B 2 35 ? -15.85569 4.26269 4.11864 1.000 5.46939 33 SER B O 1
ATOM 1597 N N . ASN B 2 36 ? -14.33750 4.94826 2.61197 1.000 5.54469 34 ASN B N 1
ATOM 1598 C CA . ASN B 2 36 ? -14.02559 3.61433 2.13391 1.000 5.39960 34 ASN B CA 1
ATOM 1599 C C . ASN B 2 36 ? -13.47203 2.72324 3.24712 1.000 5.31846 34 ASN B C 1
ATOM 1600 O O . ASN B 2 36 ? -13.80439 1.53786 3.32076 1.000 5.19089 34 ASN B O 1
ATOM 1611 N N . TYR B 2 37 ? -12.64085 3.27743 4.12633 1.000 5.39329 35 TYR B N 1
ATOM 1612 C CA . TYR B 2 37 ? -12.09428 2.49324 5.24864 1.000 5.32547 35 TYR B CA 1
ATOM 1613 C C . TYR B 2 37 ? -13.19061 2.09795 6.23165 1.000 5.27958 35 TYR B C 1
ATOM 1614 O O . TYR B 2 37 ? -13.23652 0.96175 6.69336 1.000 5.16545 35 TYR B O 1
ATOM 1632 N N . GLU B 2 38 ? -14.02588 3.05888 6.63862 1.000 5.37603 36 GLU B N 1
ATOM 1633 C CA . GLU B 2 38 ? -15.04397 2.75993 7.63627 1.000 10.76588 36 GLU B CA 1
ATOM 1634 C C . GLU B 2 38 ? -16.03593 1.72071 7.12674 1.000 6.19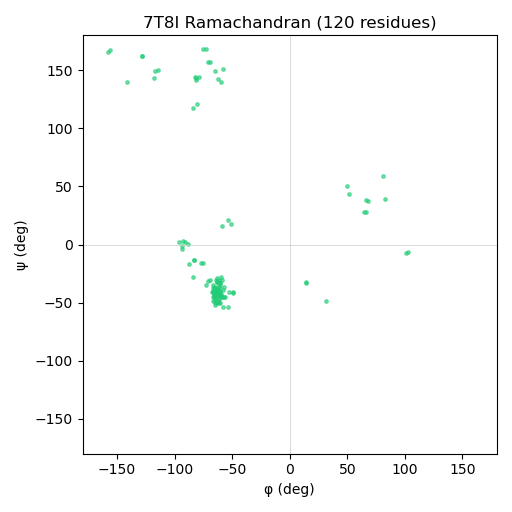913 36 GLU B C 1
ATOM 1635 O O . GLU B 2 38 ? -16.55859 0.93410 7.91791 1.000 10.78401 36 GLU B O 1
ATOM 1647 N N . ARG B 2 39 ? -16.26533 1.66400 5.81328 1.000 10.35519 37 ARG B N 1
ATOM 1648 C CA . ARG B 2 39 ? -17.21365 0.72753 5.20773 1.000 14.87727 37 ARG B CA 1
ATOM 1649 C C . ARG B 2 39 ? -16.58828 -0.61940 4.85088 1.000 14.38901 37 ARG B C 1
ATOM 1650 O O . ARG B 2 39 ? -17.27922 -1.50475 4.33855 1.000 9.04687 37 ARG B O 1
ATOM 1671 N N . ASP B 2 40 ? -15.30961 -0.78963 5.13263 1.000 4.95411 38 ASP B N 1
ATOM 1672 C CA . ASP B 2 40 ? -14.54308 -2.00199 4.83033 1.000 9.90110 38 ASP B CA 1
ATOM 1673 C C . ASP B 2 40 ? -14.39995 -2.22041 3.33033 1.000 7.22054 38 ASP B C 1
ATOM 1674 O O . ASP B 2 40 ? -14.28938 -3.35386 2.86623 1.000 4.68887 38 ASP B O 1
ATOM 1683 N N . TYR B 2 41 ? -14.42037 -1.13972 2.56715 1.000 4.90412 39 TYR B N 1
ATOM 1684 C CA . TYR B 2 41 ? -14.18713 -1.22389 1.13836 1.000 4.88648 39 TYR B CA 1
ATOM 1685 C C . TYR B 2 41 ? -12.71336 -1.14119 0.79692 1.000 8.69170 39 TYR B C 1
ATOM 1686 O O . TYR B 2 41 ? -12.33607 -1.50475 -0.31020 1.000 9.49996 39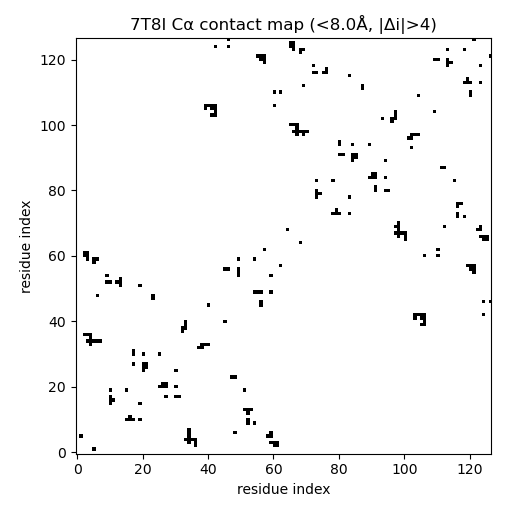 TYR B O 1
ATOM 1704 N N . ARG B 2 42 ? -11.88388 -0.66940 1.72219 1.000 7.13836 40 ARG B N 1
ATOM 1705 C CA A ARG B 2 42 ? -10.46217 -0.49845 1.49450 0.430 7.47583 40 ARG B CA 1
ATOM 1706 C CA B ARG B 2 42 ? -10.45781 -0.49761 1.49058 0.570 5.01322 40 ARG B CA 1
ATOM 1707 C C . ARG B 2 42 ? -9.72323 -0.80583 2.78561 1.000 5.00331 40 ARG B C 1
ATOM 1708 O O . ARG B 2 42 ? -10.12649 -0.34765 3.85240 1.000 6.07085 40 ARG B O 1
ATOM 1749 N N . ASP B 2 43 ? -8.67278 -1.59551 2.68246 1.000 6.44071 41 ASP B N 1
ATOM 1750 C CA . ASP B 2 43 ? -7.82596 -1.90398 3.81160 1.000 6.67608 41 ASP B CA 1
ATOM 1751 C C . ASP B 2 43 ? -6.81038 -0.78786 3.95794 1.000 5.06887 41 ASP B C 1
ATOM 1752 O O . ASP B 2 43 ? -5.96295 -0.64332 3.07798 1.000 5.09653 41 ASP B O 1
ATOM 1761 N N . PRO B 2 44 ? -6.80245 -0.05024 5.06352 1.000 5.15023 42 PRO B N 1
ATOM 1762 C CA . PRO B 2 44 ? -5.75698 0.98711 5.29603 1.000 12.82748 42 PRO B CA 1
ATOM 1763 C C . PRO B 2 44 ? -4.33772 0.43349 5.37659 1.000 5.25673 42 PRO B C 1
ATOM 1764 O O . PRO B 2 44 ? -4.09528 -0.60656 5.98338 1.000 5.16218 42 PRO B O 1
ATOM 1775 N N . ASP B 2 45 ? -3.37793 1.18332 4.82556 1.000 6.33136 43 ASP B N 1
ATOM 1776 C CA . ASP B 2 45 ? -1.98422 0.82066 5.02672 1.000 6.94739 43 ASP B CA 1
ATOM 1777 C C . ASP B 2 45 ? -1.62091 1.06281 6.49422 1.000 5.39806 43 ASP B C 1
ATOM 1778 O O . ASP B 2 45 ? -2.31297 1.77804 7.20525 1.000 5.45576 43 ASP B O 1
ATOM 1787 N N . THR B 2 46 ? -0.57890 0.37477 6.96265 1.000 7.85961 44 THR B N 1
ATOM 1788 C CA . THR B 2 46 ? -0.28662 0.34162 8.40011 1.000 12.45479 44 THR B CA 1
ATOM 1789 C C . THR B 2 46 ? 0.06879 1.71459 8.96238 1.000 5.52648 44 THR B C 1
ATOM 1790 O O . THR B 2 46 ? -0.20467 1.98354 10.13080 1.000 5.55234 44 THR B O 1
ATOM 1801 N N . ASP B 2 47 ? 0.67770 2.57962 8.14209 1.000 5.62923 45 ASP B N 1
ATOM 1802 C CA . ASP B 2 47 ? 0.99135 3.95704 8.53082 1.000 9.58750 45 ASP B CA 1
ATOM 1803 C C . ASP B 2 47 ? -0.27844 4.73671 8.85505 1.000 11.64528 45 ASP B C 1
ATOM 1804 O O . ASP B 2 47 ? -0.38950 5.39081 9.90279 1.000 5.90099 45 ASP B O 1
ATOM 1813 N N . THR B 2 48 ? -1.24450 4.65511 7.94773 1.000 6.29054 46 THR B N 1
ATOM 1814 C CA . THR B 2 48 ? -2.55595 5.27793 8.10555 1.000 5.82098 46 THR B CA 1
ATOM 1815 C C . THR B 2 48 ? -3.28964 4.69057 9.30562 1.000 7.55054 46 THR B C 1
ATOM 1816 O O . THR B 2 48 ? -3.84017 5.42951 10.14354 1.000 5.81763 46 THR B O 1
ATOM 1827 N N . LEU B 2 49 ? -3.22029 3.37011 9.44654 1.000 6.21778 47 LEU B N 1
ATOM 1828 C CA . LEU B 2 49 ? -3.85062 2.70500 10.56841 1.000 5.53354 47 LEU B CA 1
ATOM 1829 C C . LEU B 2 49 ? -3.34668 3.28502 11.86621 1.000 5.61442 47 LEU B C 1
ATOM 1830 O O . LEU B 2 49 ? -4.13325 3.55473 12.77245 1.000 5.63106 47 LEU B O 1
ATOM 1846 N N . LEU B 2 50 ? -2.02469 3.48217 11.96799 1.000 5.66808 48 LEU B N 1
ATOM 1847 C CA . LEU B 2 50 ? -1.44296 4.10723 13.15681 1.000 7.49054 48 LEU B CA 1
ATOM 1848 C C . LEU B 2 50 ? -1.87171 5.58012 13.30744 1.000 9.51492 48 LEU B C 1
ATOM 1849 O O . LEU B 2 50 ? -2.14725 6.03777 14.42766 1.000 5.95110 48 LEU B O 1
ATOM 1865 N N . LYS B 2 51 ? -1.87572 6.35585 12.20644 1.000 5.97755 49 LYS B N 1
ATOM 1866 C CA . LYS B 2 51 ? -2.31295 7.75961 12.28085 1.000 6.12002 49 LYS B CA 1
ATOM 1867 C C . LYS B 2 51 ? -3.73675 7.85973 12.81598 1.000 7.76288 49 LYS B C 1
ATOM 1868 O O . LYS B 2 51 ? -4.06980 8.78015 13.56646 1.000 9.78309 49 LYS B O 1
ATOM 1887 N N . LEU B 2 52 ? -4.60655 6.93589 12.39883 1.000 9.58390 50 LEU B N 1
ATOM 1888 C CA A LEU B 2 52 ? -5.99583 6.94729 12.84663 0.140 10.32880 50 LEU B CA 1
ATOM 1889 C CA B LEU B 2 52 ? -5.99114 6.98079 12.84816 0.860 14.85909 50 LEU B CA 1
ATOM 1890 C C . LEU B 2 52 ? -6.10181 6.52266 14.30345 1.000 6.42643 50 LEU B C 1
ATOM 1891 O O . LEU B 2 52 ? -6.81325 7.14794 15.09704 1.000 9.49257 50 LEU B O 1
ATOM 1922 N N . SER B 2 53 ? -5.39510 5.45748 14.68812 1.000 5.82021 51 SER B N 1
ATOM 1923 C CA . SER B 2 53 ? -5.36960 5.12045 16.10727 1.000 7.55562 51 SER B CA 1
ATOM 1924 C C . SER B 2 53 ? -4.95091 6.33720 16.92833 1.000 5.94145 51 SER B C 1
ATOM 1925 O O . SER B 2 53 ? -5.54777 6.67103 17.96612 1.000 5.97527 51 SER B O 1
ATOM 1933 N N . ASN B 2 54 ? -3.98384 7.05903 16.40684 1.000 6.90629 52 ASN B N 1
ATOM 1934 C CA . ASN B 2 54 ? -3.42800 8.21037 17.09450 1.000 8.33939 52 ASN B CA 1
ATOM 1935 C C . ASN B 2 54 ? -4.46245 9.32361 17.21770 1.000 11.27679 52 ASN B C 1
ATOM 1936 O O . ASN B 2 54 ? -4.59163 9.94235 18.28857 1.000 8.01430 52 ASN B O 1
ATOM 1947 N N . LEU B 2 55 ? -5.23734 9.56213 16.14338 1.000 6.28367 53 LEU B N 1
ATOM 1948 C CA . LEU B 2 55 ? -6.19002 10.67064 16.14494 1.000 6.39206 53 LEU B CA 1
ATOM 1949 C C . LEU B 2 55 ? -7.37267 10.37552 17.02337 1.000 6.34671 53 LEU B C 1
ATOM 1950 O O . LEU B 2 55 ? -7.93146 11.30220 17.64066 1.000 9.01004 53 LEU B O 1
ATOM 1966 N N . TYR B 2 56 ? -7.79327 9.11288 17.08147 1.000 6.19885 54 TYR B N 1
ATOM 1967 C CA . TYR B 2 56 ? -8.92764 8.71709 17.90407 1.000 6.14697 54 TYR B CA 1
ATOM 1968 C C . TYR B 2 56 ? -8.53742 8.23143 19.29712 1.000 6.11173 54 TYR B C 1
ATOM 1969 O O . TYR B 2 56 ? -9.41888 7.86212 20.07287 1.000 6.06850 54 TYR B O 1
ATOM 1987 N N . ASN B 2 57 ? -7.26054 8.1780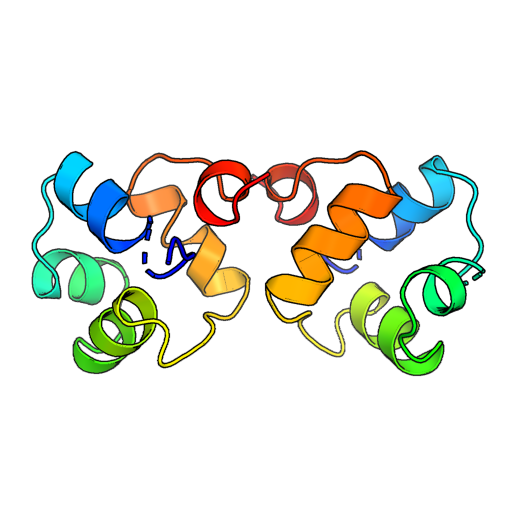1 19.63471 1.000 6.12669 55 ASN B N 1
ATOM 1988 C CA . ASN B 2 57 ? -6.85190 7.84630 21.00571 1.000 6.10993 55 ASN B CA 1
ATOM 1989 C C . ASN B 2 57 ? -7.16188 6.40562 21.41516 1.000 5.95414 55 ASN B C 1
ATOM 1990 O O . ASN B 2 57 ? -7.53769 6.16285 22.54965 1.000 10.65017 55 ASN B O 1
ATOM 2001 N N . VAL B 2 58 ? -7.02348 5.44611 20.49720 1.000 8.91889 56 VAL B N 1
ATOM 2002 C CA . VAL B 2 58 ? -7.24796 4.02500 20.75025 1.000 5.69540 56 VAL B CA 1
ATOM 2003 C C . VAL B 2 58 ? -6.01438 3.26323 20.27095 1.000 5.63156 56 VAL B C 1
ATOM 2004 O O . VAL B 2 58 ? -5.18652 3.78594 19.52671 1.000 7.16257 56 VAL B O 1
ATOM 2017 N N . SER B 2 59 ? -5.88400 2.02882 20.73719 1.000 5.51359 57 SER B N 1
ATOM 2018 C CA . SER B 2 59 ? -4.81409 1.12556 20.30047 1.000 7.04949 57 SER B CA 1
ATOM 2019 C C . SER B 2 59 ? -5.15864 0.44640 18.98606 1.000 5.35088 57 SER B C 1
ATOM 2020 O O . SER B 2 59 ? -6.29940 0.05019 18.76559 1.000 5.28879 57 SER B O 1
ATOM 2028 N N . THR B 2 60 ? -4.15458 0.23352 18.14464 1.000 5.34153 58 THR B N 1
ATOM 2029 C CA . THR B 2 60 ? -4.42962 -0.50023 16.90899 1.000 12.42897 58 THR B CA 1
ATOM 2030 C C . THR B 2 60 ? -4.90100 -1.93576 17.19001 1.000 9.13282 58 THR B C 1
ATOM 2031 O O . THR B 2 60 ? -5.70739 -2.47902 16.42313 1.000 5.03126 58 THR B O 1
ATOM 2042 N N . ASP B 2 61 ? -4.40792 -2.54658 18.28740 1.000 6.26096 59 ASP B N 1
ATOM 2043 C CA . ASP B 2 61 ? -4.97957 -3.78477 18.82313 1.000 11.28824 59 ASP B CA 1
ATOM 2044 C C . ASP B 2 61 ? -6.49829 -3.71926 18.99270 1.000 11.37081 59 ASP B C 1
ATOM 2045 O O . ASP B 2 61 ? -7.18654 -4.72896 18.77736 1.000 4.97530 59 ASP B O 1
ATOM 2054 N N . TYR B 2 62 ? -7.02713 -2.57977 19.47324 1.000 5.90568 60 TYR B N 1
ATOM 2055 C CA . TYR B 2 62 ? -8.47931 -2.44941 19.60528 1.000 5.02319 60 TYR B CA 1
ATOM 2056 C C . TYR B 2 62 ? -9.13812 -2.49629 18.23015 1.000 10.10896 60 TYR B C 1
ATOM 2057 O O . TYR B 2 62 ? -10.12452 -3.21480 18.01908 1.000 4.90989 60 TYR B O 1
ATOM 2075 N N . LEU B 2 63 ? -8.62506 -1.70350 17.28161 1.000 5.06495 61 LEU B N 1
ATOM 2076 C CA . LEU B 2 63 ? -9.26741 -1.63472 15.97788 1.000 7.16255 61 LEU B CA 1
ATOM 2077 C C . LEU B 2 63 ? -9.23156 -2.99359 15.27931 1.000 4.91061 61 LEU B C 1
ATOM 2078 O O . LEU B 2 63 ? -10.16287 -3.35521 14.56304 1.000 4.85549 61 LEU B O 1
ATOM 2094 N N . LEU B 2 64 ? -8.20146 -3.77651 15.51573 1.000 12.89088 62 LEU B N 1
ATOM 2095 C CA . LEU B 2 64 ? -8.05843 -4.99309 14.74247 1.000 4.73649 62 LEU B CA 1
ATOM 2096 C C . LEU B 2 64 ? -8.88331 -6.12905 15.30328 1.000 4.62633 62 LEU B C 1
ATOM 2097 O O . LEU B 2 64 ? -9.04652 -7.13736 14.61718 1.000 12.16734 62 LEU B O 1
ATOM 2113 N N . GLY B 2 65 ? -9.41155 -6.01191 16.52134 1.000 10.62130 63 GLY B N 1
ATOM 2114 C CA . GLY B 2 65 ? -10.13080 -7.15903 17.05973 1.000 9.22540 63 GLY B CA 1
ATOM 2115 C C . GLY B 2 65 ? -9.23013 -8.22470 17.66023 1.000 7.03294 63 GLY B C 1
ATOM 2116 O O . GLY B 2 65 ? -9.27422 -9.36967 17.20880 1.000 4.52155 63 GLY B O 1
ATOM 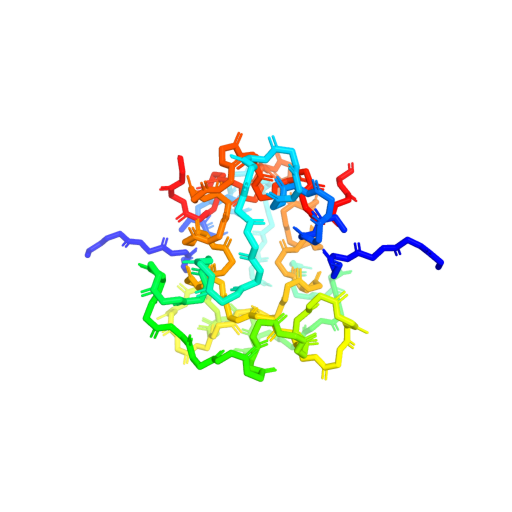2120 N N . LYS B 2 66 ? -8.41635 -7.87679 18.66560 1.000 16.31152 64 LYS B N 1
ATOM 2121 C CA . LYS B 2 66 ? -7.49396 -8.83200 19.28184 1.000 4.46071 64 LYS B CA 1
ATOM 2122 C C . LYS B 2 66 ? -8.20958 -9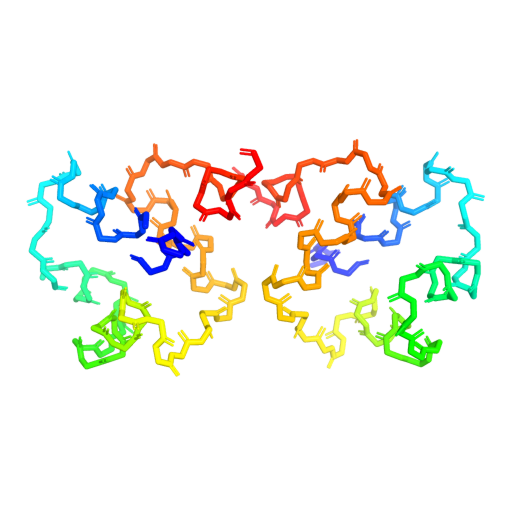.85556 20.15741 1.000 33.98846 64 LYS B C 1
ATOM 2123 O O . LYS B 2 66 ? -7.58344 -10.53588 20.97420 1.000 13.11876 64 LYS B O 1
#

Foldseek 3Di:
DDALLVLVVLCVVQPDDCVLCVVVVHDSVVNNCSVVVVDDDDVVVLVVSCVSSVHDSCVSGVD/DDALLVLVVLCVVQPDDQVRLCVVVVHDSVVNVCSNVVNDDDDVVVLVVSCVSSVHDSCVSGPD

Nearest PDB structures (foldseek):
  7t8i-assembly1_B  TM=1.016E+00  e=1.026E-09  Bacillus subtilis
  6rnz-assembly2_B  TM=8.797E-01  e=1.537E-03  Deinococcus deserti
  1y7y-assembly1_A  TM=9.110E-01  e=2.715E-03  Aeromonas hydrophila
  1y7y-assembly1_B  TM=9.110E-01  e=3.496E-03  Aeromonas hydrophila
  2b5a-assembly1_A  TM=8.758E-01  e=3.282E-03  [Bacillus] caldolyticus

B-factor: mean 12.74, std 10.5, range [0.11, 72.84]

Organism: Bacillus subtilis (strain 168) (NCBI:txid224308)

Solvent-accessible surface area: 7376 Å² total

InterPro domains:
  IPR001387 Cro/C1-type, helix-turn-helix domain [PF01381] (7-61)
  IPR001387 Cro/C1-type, helix-turn-helix domain [PS50943] (7-61)
  IPR001387 Cro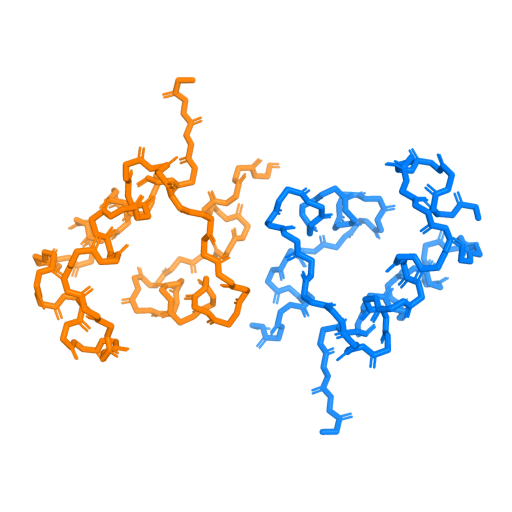/C1-type, helix-turn-helix domain [SM00530] (6-61)
  IPR001387 Cro/C1-type, helix-turn-helix domain [cd00093] (4-61)
  IPR010982 Lambda repressor-like, DNA-binding domain superfamily [G3DSA:1.10.260.40] (3-127)
  IPR010982 Lambda repressor-like, DNA-binding domain superfamily [SSF47413] (1-66)

Secondary structure (DSSP, 8-state):
------HHHHHHHHT----HHHHHT--HHHHHHHHTTSSPPPHHHHHHHHHHHT--HHHHHT-/------HHHHHHHHT--HHHHHHHHT--HHHHHHHHTTSSPPPHHHHHHHHHHHT--HHHHHT-